Protein AF-A0A941DPD8-F1 (afdb_monomer_lite)

pLDDT: mean 87.73, std 6.02, range [69.44, 96.88]

Foldseek 3Di:
DPPVPDDPVVVQQVVQCVVCVPDPDGDRPVDDDPVVVCVVVVPDDDDPCNVCPQVQFDQDPVRDTDDDDPVSVVCCVVPPDPPDHDYDD

Structure (mmCIF, N/CA/C/O backbone):
data_AF-A0A941DPD8-F1
#
_entry.id   AF-A0A941DPD8-F1
#
loop_
_atom_site.group_PDB
_atom_site.id
_atom_site.type_symbol
_atom_site.label_atom_id
_atom_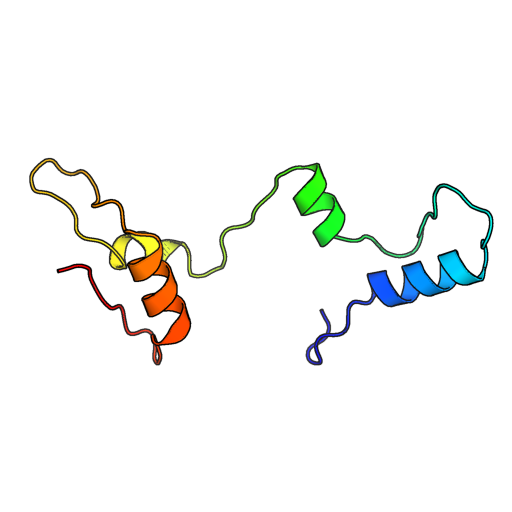site.label_alt_id
_atom_site.label_comp_id
_atom_site.label_asym_id
_atom_site.label_entity_id
_atom_site.label_seq_id
_atom_site.pdbx_PDB_ins_code
_atom_site.Cartn_x
_atom_site.Cartn_y
_atom_site.Cartn_z
_atom_site.occupancy
_atom_site.B_iso_or_equiv
_atom_site.auth_seq_id
_atom_site.auth_comp_id
_atom_site.auth_asym_id
_atom_site.auth_atom_id
_atom_site.pdbx_PDB_model_num
ATOM 1 N N . LEU A 1 1 ? 4.640 -8.470 -6.469 1.00 70.44 1 LEU A N 1
ATOM 2 C CA . LEU A 1 1 ? 5.826 -9.247 -6.055 1.00 70.44 1 LEU A CA 1
ATOM 3 C C . LEU A 1 1 ? 5.509 -10.696 -6.361 1.00 70.44 1 LEU A C 1
ATOM 5 O O . LEU A 1 1 ? 4.338 -11.055 -6.259 1.00 70.44 1 LEU A O 1
ATOM 9 N N . ASP A 1 2 ? 6.480 -11.487 -6.799 1.00 77.62 2 ASP A N 1
ATOM 10 C CA . ASP A 1 2 ? 6.290 -12.934 -6.768 1.00 77.62 2 ASP A CA 1
ATOM 11 C C . ASP A 1 2 ? 6.220 -13.402 -5.300 1.00 77.62 2 ASP A C 1
ATOM 13 O O . ASP A 1 2 ? 6.548 -12.646 -4.378 1.00 77.62 2 ASP A O 1
ATOM 17 N N . GLY A 1 3 ? 5.758 -14.630 -5.063 1.00 81.38 3 GLY A N 1
ATOM 18 C CA . GLY A 1 3 ? 5.665 -15.197 -3.710 1.00 81.38 3 GLY A CA 1
ATOM 19 C C . GLY A 1 3 ? 7.006 -15.299 -2.966 1.00 81.38 3 GLY A C 1
ATOM 20 O O . GLY A 1 3 ? 7.005 -15.631 -1.788 1.00 81.38 3 GLY A O 1
ATOM 21 N N . ASN A 1 4 ? 8.126 -14.981 -3.627 1.00 88.25 4 ASN A N 1
ATOM 22 C CA . ASN A 1 4 ? 9.482 -14.977 -3.080 1.00 88.25 4 ASN A CA 1
ATOM 23 C C . ASN A 1 4 ? 10.018 -13.552 -2.839 1.00 88.25 4 ASN A C 1
ATOM 25 O O . ASN A 1 4 ? 11.183 -13.382 -2.491 1.00 88.25 4 ASN A O 1
ATOM 29 N N . GLY A 1 5 ? 9.192 -12.518 -3.035 1.00 84.31 5 GLY A N 1
ATOM 30 C CA . GLY A 1 5 ? 9.578 -11.125 -2.814 1.00 84.31 5 GLY A CA 1
ATOM 31 C C . GLY A 1 5 ? 10.301 -10.453 -3.986 1.00 84.31 5 GLY A C 1
ATOM 32 O O . GLY A 1 5 ? 10.773 -9.328 -3.830 1.00 84.31 5 GLY A O 1
ATOM 33 N N . ASN A 1 6 ? 10.358 -11.058 -5.176 1.00 89.00 6 ASN A N 1
ATOM 34 C CA . ASN A 1 6 ? 10.935 -10.409 -6.356 1.00 89.00 6 ASN A CA 1
ATOM 35 C C . ASN A 1 6 ? 9.916 -9.521 -7.077 1.00 89.00 6 ASN A C 1
ATOM 37 O O . ASN A 1 6 ? 8.723 -9.823 -7.188 1.00 89.00 6 ASN A O 1
ATOM 41 N N . CYS A 1 7 ? 10.392 -8.405 -7.629 1.00 92.00 7 CYS A N 1
ATOM 42 C CA . CYS A 1 7 ? 9.582 -7.488 -8.424 1.00 92.00 7 CYS A CA 1
ATOM 43 C C . CYS A 1 7 ? 9.959 -7.582 -9.906 1.00 92.00 7 CYS A C 1
ATOM 45 O O . CYS A 1 7 ? 11.027 -7.120 -10.303 1.00 92.00 7 CYS A O 1
ATOM 47 N N . ALA A 1 8 ? 9.048 -8.098 -10.738 1.00 91.56 8 ALA A N 1
ATOM 48 C CA . ALA A 1 8 ? 9.277 -8.256 -12.178 1.00 91.56 8 ALA A CA 1
ATOM 49 C C . ALA A 1 8 ? 9.626 -6.937 -12.894 1.00 91.56 8 ALA A C 1
ATOM 51 O O . ALA A 1 8 ? 10.423 -6.934 -13.828 1.00 91.56 8 ALA A O 1
ATOM 52 N N . TYR A 1 9 ? 9.070 -5.806 -12.443 1.00 93.44 9 TYR A N 1
ATOM 53 C CA . TYR A 1 9 ? 9.425 -4.502 -13.005 1.00 93.44 9 TYR A CA 1
ATOM 54 C C . TYR A 1 9 ? 10.879 -4.116 -12.705 1.00 93.44 9 TYR A C 1
ATOM 56 O O . TYR A 1 9 ? 11.529 -3.556 -13.577 1.00 93.44 9 TYR A O 1
ATOM 64 N N . ILE A 1 10 ? 11.406 -4.414 -11.509 1.00 93.06 10 ILE A N 1
ATOM 65 C CA . ILE A 1 10 ? 12.800 -4.083 -11.156 1.00 93.06 10 ILE A CA 1
ATOM 66 C C . ILE A 1 10 ? 13.764 -4.836 -12.071 1.00 93.06 10 ILE A C 1
ATOM 68 O O . ILE A 1 10 ? 14.720 -4.247 -12.569 1.00 93.06 10 ILE A O 1
ATOM 72 N N . THR A 1 11 ? 13.483 -6.111 -12.344 1.00 94.00 11 THR A N 1
ATOM 73 C CA . THR A 1 11 ? 14.268 -6.907 -13.291 1.00 94.00 11 THR A CA 1
ATOM 74 C C . THR A 1 11 ? 14.291 -6.262 -14.677 1.00 94.00 11 THR A C 1
ATOM 76 O O . THR A 1 11 ? 15.372 -6.038 -15.220 1.00 94.00 11 THR A O 1
ATOM 79 N N . SER A 1 12 ? 13.128 -5.898 -15.228 1.00 94.88 12 SER A N 1
ATOM 80 C CA . SER A 1 12 ? 13.068 -5.211 -16.526 1.00 94.88 12 SER A CA 1
ATOM 81 C C . SER A 1 12 ? 13.729 -3.831 -16.487 1.00 94.88 12 SER A C 1
ATOM 83 O O . SER A 1 12 ? 14.436 -3.474 -17.418 1.00 94.88 12 SER A O 1
ATOM 85 N N . TYR A 1 13 ? 13.574 -3.066 -15.406 1.00 94.12 13 TYR A N 1
ATOM 86 C CA . TYR A 1 13 ? 14.214 -1.758 -15.258 1.00 94.12 13 TYR A CA 1
ATOM 87 C C . TYR A 1 13 ? 15.742 -1.865 -15.291 1.00 94.12 13 TYR A C 1
ATOM 89 O O . TYR A 1 13 ? 16.384 -1.134 -16.036 1.00 94.12 13 TY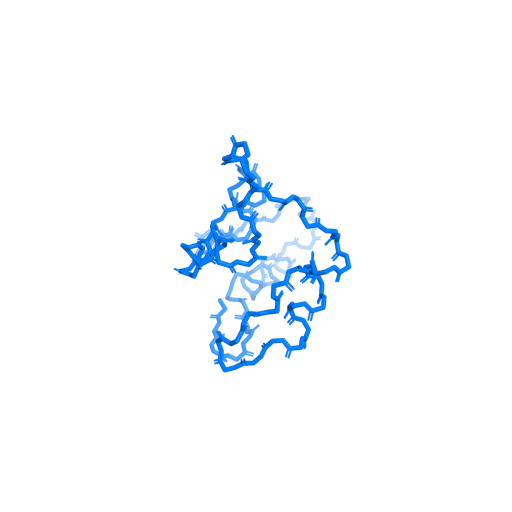R A O 1
ATOM 97 N N . ASN A 1 14 ? 16.326 -2.808 -14.548 1.00 94.81 14 ASN A N 1
ATOM 98 C CA . ASN A 1 14 ? 17.774 -3.020 -14.542 1.00 94.81 14 ASN A CA 1
ATOM 99 C C . ASN A 1 14 ? 18.295 -3.494 -15.906 1.00 94.81 14 ASN A C 1
ATOM 101 O O . ASN A 1 14 ? 19.381 -3.083 -16.311 1.00 94.81 14 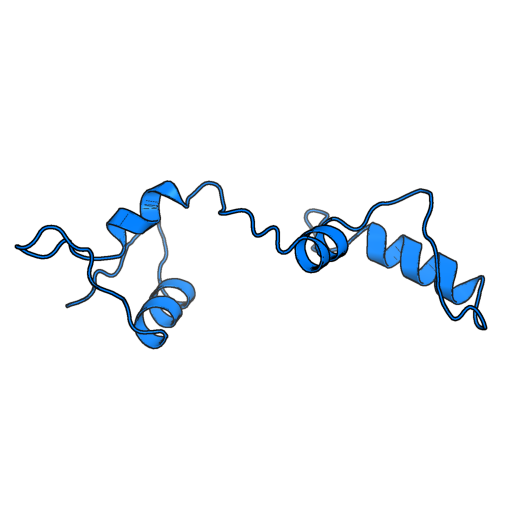ASN A O 1
ATOM 105 N N . ARG A 1 15 ? 17.514 -4.309 -16.633 1.00 96.19 15 ARG A N 1
ATOM 106 C CA . ARG A 1 15 ? 17.810 -4.683 -18.026 1.00 96.19 15 ARG A CA 1
ATOM 107 C C . ARG A 1 15 ? 17.920 -3.441 -18.914 1.00 96.19 15 ARG A C 1
ATOM 109 O O . ARG A 1 15 ? 18.918 -3.291 -19.610 1.00 96.19 15 ARG A O 1
ATOM 116 N N . GLU A 1 16 ? 16.932 -2.548 -18.859 1.00 96.44 16 GLU A N 1
ATOM 117 C CA . GLU A 1 16 ? 16.935 -1.326 -19.674 1.00 96.44 16 GLU A CA 1
ATOM 118 C C . GLU A 1 16 ? 18.032 -0.336 -19.244 1.00 96.44 16 GLU A C 1
ATOM 120 O O . GLU A 1 16 ? 18.662 0.282 -20.095 1.00 96.44 16 GLU A O 1
ATOM 125 N N . VAL A 1 17 ? 18.326 -0.212 -17.942 1.00 96.31 17 VAL A N 1
ATOM 126 C CA . VAL A 1 17 ? 19.454 0.601 -17.440 1.00 96.31 17 VAL A CA 1
ATOM 127 C C . VAL A 1 17 ? 20.783 0.093 -17.999 1.00 96.31 17 VAL A C 1
ATOM 129 O O . VAL A 1 17 ? 21.595 0.888 -18.461 1.00 96.31 17 VAL A O 1
ATOM 132 N N . ALA A 1 18 ? 21.003 -1.225 -17.982 1.00 96.88 18 ALA A N 1
ATOM 133 C CA . ALA A 1 18 ? 22.224 -1.823 -18.516 1.00 96.88 18 ALA A CA 1
ATOM 134 C C . ALA A 1 18 ? 22.340 -1.653 -20.041 1.00 96.88 18 ALA A C 1
ATOM 136 O O . ALA A 1 18 ? 23.439 -1.458 -20.552 1.00 96.88 18 ALA A O 1
ATOM 137 N N . ALA A 1 19 ? 21.215 -1.701 -20.762 1.00 96.12 19 ALA A N 1
ATOM 138 C CA . ALA A 1 19 ? 21.169 -1.472 -22.206 1.00 96.12 19 ALA A CA 1
ATOM 139 C C . ALA A 1 19 ? 21.342 0.011 -22.596 1.00 96.12 19 ALA A C 1
ATOM 141 O O . ALA A 1 19 ? 21.749 0.309 -23.720 1.00 96.12 19 ALA A O 1
ATOM 142 N N . HIS A 1 20 ? 21.048 0.940 -21.681 1.00 95.31 20 HIS A N 1
ATOM 143 C CA . HIS A 1 20 ? 21.033 2.381 -21.933 1.00 95.31 20 HIS A CA 1
ATOM 144 C C . HIS A 1 20 ? 21.768 3.177 -20.831 1.00 95.31 20 HIS A C 1
ATOM 146 O O . HIS A 1 20 ? 21.139 3.979 -20.136 1.00 95.31 20 HIS A O 1
ATOM 152 N N . PRO A 1 21 ? 23.097 3.007 -20.674 1.00 93.62 21 PRO A N 1
ATOM 153 C CA . PRO A 1 21 ? 23.853 3.553 -19.539 1.00 93.62 21 PRO A CA 1
ATOM 154 C C . PRO A 1 21 ? 23.856 5.089 -19.460 1.00 93.62 21 PRO A C 1
ATOM 156 O O . PRO A 1 21 ? 23.891 5.644 -18.364 1.00 93.62 21 PRO A O 1
ATOM 159 N N . ASP A 1 22 ? 23.757 5.780 -20.599 1.00 95.88 22 ASP A N 1
ATOM 160 C CA . ASP A 1 22 ? 23.773 7.251 -20.666 1.00 95.88 22 ASP A CA 1
ATOM 161 C 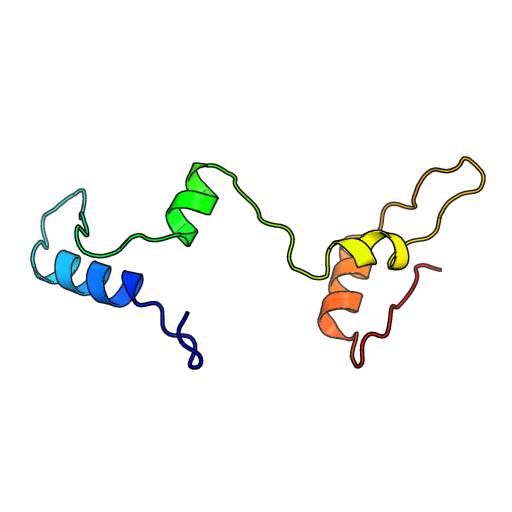C . ASP A 1 22 ? 22.365 7.878 -20.663 1.00 95.88 22 ASP A C 1
ATOM 163 O O . ASP A 1 22 ? 22.204 9.104 -20.716 1.00 95.88 22 ASP A O 1
ATOM 167 N N . ALA A 1 23 ? 21.309 7.058 -20.631 1.00 94.38 23 ALA A N 1
ATOM 168 C CA . ALA A 1 23 ? 19.946 7.559 -20.703 1.00 94.38 23 ALA A CA 1
ATOM 169 C C . ALA A 1 23 ? 19.539 8.248 -19.394 1.00 94.38 23 ALA A C 1
ATOM 171 O O . ALA A 1 23 ? 19.397 7.627 -18.344 1.00 94.38 23 ALA A O 1
ATOM 172 N N . LYS A 1 24 ? 19.220 9.545 -19.478 1.00 91.38 24 LYS A N 1
ATOM 173 C CA . LYS A 1 24 ? 18.660 10.307 -18.344 1.00 91.38 24 LYS A CA 1
ATOM 174 C C . LYS A 1 24 ? 17.280 9.811 -17.903 1.00 91.38 24 LYS A C 1
ATOM 176 O O . LYS A 1 24 ? 16.859 10.077 -16.780 1.00 91.38 24 LYS A O 1
ATOM 181 N N . LYS A 1 25 ? 16.548 9.143 -18.799 1.00 90.88 25 LYS A N 1
ATOM 182 C CA . LYS A 1 25 ? 15.228 8.576 -18.527 1.00 90.88 25 LYS A CA 1
ATOM 183 C C . LYS A 1 25 ? 15.119 7.209 -19.190 1.00 90.88 25 LYS A C 1
ATOM 185 O O . LYS A 1 25 ? 15.100 7.116 -20.412 1.00 90.88 25 LYS A O 1
ATOM 190 N N . VAL A 1 26 ? 15.019 6.176 -18.365 1.00 92.69 26 VAL A N 1
ATOM 191 C CA . VAL A 1 26 ? 14.845 4.787 -18.795 1.00 92.69 26 VAL A CA 1
ATOM 192 C C . VAL A 1 26 ? 13.354 4.478 -18.910 1.00 92.69 26 VAL A C 1
ATOM 194 O O . VAL A 1 26 ? 12.568 4.857 -18.036 1.00 92.69 26 VAL A O 1
ATOM 197 N N . VAL A 1 27 ? 12.954 3.814 -19.995 1.00 91.38 27 VAL A N 1
ATOM 198 C CA . VAL A 1 27 ? 11.560 3.445 -20.272 1.00 91.38 27 VAL A CA 1
ATOM 199 C C . VAL A 1 27 ? 11.471 1.931 -20.396 1.00 91.38 27 VAL A C 1
ATOM 201 O O . VAL A 1 27 ? 12.195 1.336 -21.180 1.00 91.38 27 VAL A O 1
ATOM 204 N N . VAL A 1 28 ? 10.557 1.320 -19.646 1.00 93.75 28 VAL A N 1
ATOM 205 C CA . VAL A 1 28 ? 10.242 -0.108 -19.749 1.00 93.75 28 VAL A CA 1
ATOM 206 C C . VAL A 1 28 ? 8.889 -0.236 -20.440 1.00 93.75 28 VAL A C 1
ATOM 208 O O . VAL A 1 28 ? 7.881 0.212 -19.898 1.00 93.75 28 VAL A O 1
ATOM 211 N N . MET A 1 29 ? 8.859 -0.814 -21.642 1.00 93.56 29 MET A N 1
ATOM 212 C CA . MET A 1 29 ? 7.633 -0.900 -22.451 1.00 93.56 29 MET A CA 1
ATOM 213 C C . MET A 1 29 ? 6.801 -2.155 -22.154 1.00 93.56 29 MET A C 1
ATOM 215 O O . MET A 1 29 ? 5.588 -2.147 -22.332 1.00 93.56 29 MET A O 1
ATOM 219 N N . ASP A 1 30 ? 7.437 -3.235 -21.692 1.00 93.00 30 ASP A N 1
ATOM 220 C CA . ASP A 1 30 ? 6.817 -4.552 -21.488 1.00 93.00 30 ASP A CA 1
ATOM 221 C C . ASP A 1 30 ? 6.302 -4.789 -20.058 1.00 93.00 30 ASP A C 1
ATOM 223 O O . ASP A 1 30 ? 5.703 -5.835 -19.768 1.00 93.00 30 ASP A O 1
ATOM 227 N N . LYS A 1 31 ? 6.548 -3.840 -19.145 1.00 92.69 31 LYS A N 1
ATOM 228 C CA . LYS A 1 31 ? 6.131 -3.899 -17.739 1.00 92.69 31 LYS A CA 1
ATOM 229 C C . LYS A 1 31 ? 5.747 -2.526 -17.208 1.00 92.69 31 LYS A C 1
ATOM 231 O O . LYS A 1 31 ? 6.358 -1.515 -17.530 1.00 92.69 31 LYS A O 1
ATOM 236 N N . THR A 1 32 ? 4.801 -2.528 -16.276 1.00 89.31 32 THR A N 1
ATOM 237 C CA . THR A 1 32 ? 4.350 -1.336 -15.555 1.00 89.31 32 THR A CA 1
ATOM 238 C C . THR A 1 32 ? 4.674 -1.468 -14.070 1.00 89.31 32 THR A C 1
ATOM 240 O O . THR A 1 32 ? 4.355 -2.479 -13.445 1.00 89.31 32 THR A O 1
ATOM 243 N N . CYS A 1 33 ? 5.287 -0.440 -13.478 1.00 89.00 33 CYS A N 1
ATOM 244 C CA . CYS A 1 33 ? 5.525 -0.394 -12.037 1.00 89.00 33 CYS A CA 1
ATOM 245 C C . CYS A 1 33 ? 4.314 0.186 -11.314 1.00 89.00 33 CYS A C 1
ATOM 247 O O . CYS A 1 33 ? 4.190 1.409 -11.193 1.00 89.00 33 CYS A O 1
ATOM 249 N N . LEU A 1 34 ? 3.442 -0.673 -10.785 1.00 84.88 34 LEU A N 1
ATOM 250 C CA . LEU A 1 34 ? 2.305 -0.204 -9.994 1.00 84.88 34 LEU A CA 1
ATOM 251 C C . LEU A 1 34 ? 2.764 0.668 -8.812 1.00 84.88 34 LEU A C 1
ATOM 253 O O . LEU A 1 34 ? 2.169 1.710 -8.574 1.00 84.88 34 LEU A O 1
ATOM 257 N N . CYS A 1 35 ? 3.882 0.331 -8.157 1.00 83.56 35 CYS A N 1
ATOM 258 C CA . CYS A 1 35 ? 4.436 1.115 -7.048 1.00 83.56 35 CYS A CA 1
ATOM 259 C C . CYS A 1 35 ? 4.785 2.560 -7.455 1.00 83.56 35 CYS A C 1
ATOM 261 O O . CYS A 1 35 ? 4.477 3.503 -6.726 1.00 83.56 35 CYS A O 1
ATOM 263 N N . THR A 1 36 ? 5.390 2.757 -8.634 1.00 83.62 36 THR A N 1
ATOM 264 C CA . THR A 1 36 ? 5.704 4.095 -9.164 1.00 83.62 36 THR A CA 1
ATOM 265 C C . THR A 1 36 ? 4.428 4.874 -9.468 1.00 83.62 36 THR A C 1
ATOM 267 O O . THR A 1 36 ? 4.334 6.052 -9.129 1.00 83.62 36 THR A O 1
ATOM 270 N N . HIS A 1 37 ? 3.424 4.227 -10.066 1.00 84.38 37 HIS A N 1
ATOM 271 C CA . HIS A 1 37 ? 2.146 4.880 -10.350 1.00 84.38 37 HIS A CA 1
ATOM 272 C C . HIS A 1 37 ? 1.384 5.235 -9.070 1.00 84.38 37 HIS A C 1
ATOM 274 O O . HIS A 1 37 ? 0.929 6.366 -8.948 1.00 84.38 37 HIS A O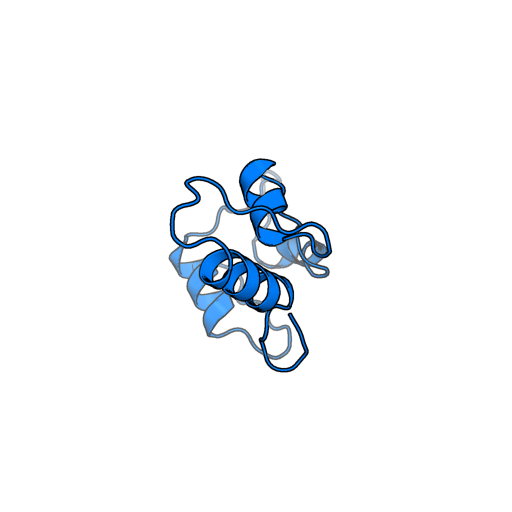 1
ATOM 280 N N . MET A 1 38 ? 1.315 4.337 -8.086 1.00 85.50 38 MET A N 1
ATOM 281 C CA . MET A 1 38 ? 0.708 4.607 -6.777 1.00 85.50 38 MET A CA 1
ATOM 282 C C . MET A 1 38 ? 1.346 5.826 -6.107 1.00 85.50 38 MET A C 1
ATOM 284 O O . MET A 1 38 ? 0.633 6.735 -5.685 1.00 85.50 38 MET A O 1
ATOM 288 N N . ARG A 1 39 ? 2.685 5.909 -6.105 1.00 83.44 39 ARG A N 1
ATOM 289 C CA . ARG A 1 39 ? 3.411 7.081 -5.597 1.00 83.44 39 ARG A CA 1
ATOM 290 C C . ARG A 1 39 ? 3.059 8.355 -6.369 1.00 83.44 39 ARG A C 1
ATOM 292 O O . ARG A 1 39 ? 2.746 9.369 -5.751 1.00 83.44 39 ARG A O 1
ATOM 299 N N . ASN A 1 40 ? 3.109 8.313 -7.701 1.00 82.75 40 ASN A N 1
ATOM 300 C CA . ASN A 1 40 ? 2.900 9.493 -8.546 1.00 82.75 40 ASN A CA 1
ATOM 301 C C . ASN A 1 40 ? 1.461 10.017 -8.480 1.00 82.75 40 ASN A C 1
ATOM 303 O O . ASN A 1 40 ? 1.250 11.226 -8.437 1.00 82.75 40 ASN A O 1
ATOM 307 N N . PHE A 1 41 ? 0.479 9.117 -8.429 1.00 85.62 41 PHE A N 1
ATOM 308 C CA . PHE A 1 41 ? -0.939 9.460 -8.330 1.00 85.62 41 PHE A CA 1
ATOM 309 C C . PHE A 1 41 ? -1.426 9.604 -6.883 1.00 85.62 41 PHE A C 1
ATOM 311 O O . PHE A 1 41 ? -2.613 9.830 -6.670 1.00 85.62 41 PHE A O 1
ATOM 318 N N . LYS A 1 42 ? -0.532 9.473 -5.888 1.00 78.06 42 LYS A N 1
ATOM 319 C CA . LYS A 1 42 ? -0.872 9.451 -4.451 1.00 78.06 42 LYS A CA 1
ATOM 320 C C . LYS A 1 42 ? -2.003 8.459 -4.136 1.00 78.06 42 LYS A C 1
ATOM 322 O O . LYS A 1 42 ? -2.817 8.691 -3.245 1.00 78.06 42 LYS A O 1
ATOM 327 N N . CYS A 1 43 ? -2.060 7.369 -4.897 1.00 74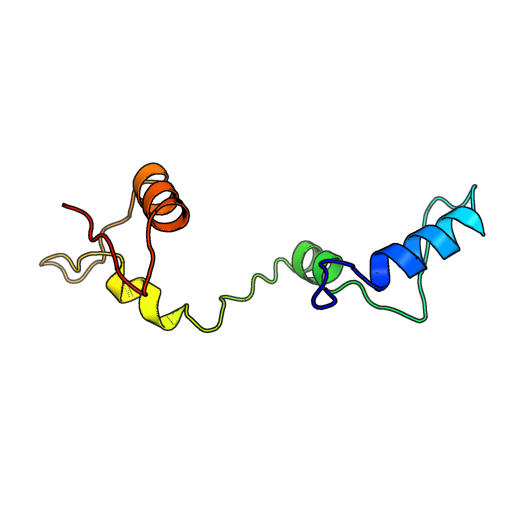.56 43 CYS A N 1
ATOM 328 C CA . CYS A 1 43 ? -3.071 6.337 -4.764 1.00 74.56 43 CYS A CA 1
ATOM 329 C C . CYS A 1 43 ? -2.576 5.313 -3.748 1.00 74.56 43 CYS A C 1
ATOM 331 O O . CYS A 1 43 ? -1.725 4.475 -4.051 1.00 74.56 43 CYS A O 1
ATOM 333 N N . TRP A 1 44 ? -3.101 5.412 -2.533 1.00 74.88 44 TRP A N 1
ATOM 334 C CA . TRP A 1 44 ? -2.851 4.459 -1.464 1.00 74.88 44 TRP A CA 1
ATOM 335 C C . TRP A 1 44 ? -4.089 3.586 -1.332 1.00 74.88 44 TRP A C 1
ATOM 337 O O . TRP A 1 44 ? -5.148 4.050 -0.916 1.00 74.88 44 TRP A O 1
ATOM 347 N N . THR A 1 45 ? -3.977 2.327 -1.744 1.00 69.44 45 THR A N 1
ATOM 348 C CA . THR A 1 45 ? -5.056 1.359 -1.566 1.00 69.44 45 THR A CA 1
ATOM 349 C C . THR A 1 45 ? -5.058 0.893 -0.126 1.00 69.44 45 THR A C 1
ATOM 351 O O . THR A 1 45 ? -4.042 0.411 0.379 1.00 69.44 45 THR A O 1
ATOM 354 N N . CYS A 1 46 ? -6.206 0.991 0.523 1.00 76.00 46 CYS A N 1
ATOM 355 C CA . CYS A 1 46 ? -6.406 0.350 1.805 1.00 76.00 46 CYS A CA 1
ATOM 356 C C . CYS A 1 46 ? -6.564 -1.168 1.561 1.00 76.00 46 CYS A C 1
ATOM 358 O O . CYS A 1 46 ? -7.227 -1.578 0.606 1.00 76.00 46 CYS A O 1
ATOM 360 N N . GLY A 1 47 ? -5.875 -2.002 2.345 1.00 78.81 47 GLY A N 1
ATOM 361 C CA . GLY A 1 47 ? -5.885 -3.458 2.162 1.00 78.81 47 GLY A CA 1
ATOM 362 C C . GLY A 1 47 ? -7.256 -4.101 2.422 1.00 78.81 47 GLY A C 1
ATOM 363 O O . GLY A 1 47 ? -8.186 -3.465 2.909 1.00 78.81 47 GLY A O 1
ATOM 364 N N . GLN A 1 48 ? -7.385 -5.407 2.162 1.00 81.19 48 GLN A N 1
ATOM 365 C CA . GLN A 1 48 ? -8.644 -6.150 2.359 1.00 81.19 48 GLN A CA 1
ATOM 366 C C . GLN A 1 48 ? -9.221 -6.010 3.783 1.00 81.19 48 GLN A C 1
ATOM 368 O O . GLN A 1 48 ? -10.434 -6.046 3.974 1.00 81.19 48 GLN A O 1
ATOM 373 N N . THR A 1 49 ? -8.369 -5.834 4.793 1.00 82.56 49 THR A N 1
ATOM 374 C CA . THR A 1 49 ? -8.755 -5.749 6.208 1.00 82.56 49 THR A CA 1
ATOM 375 C C . THR A 1 49 ? -9.085 -4.336 6.682 1.00 82.56 49 THR A C 1
ATOM 377 O O . THR A 1 49 ? -9.351 -4.141 7.863 1.00 82.56 49 THR A O 1
ATOM 380 N N . THR A 1 50 ? -9.130 -3.339 5.796 1.00 84.88 50 THR A N 1
ATOM 381 C CA . THR A 1 50 ? -9.411 -1.943 6.173 1.00 84.88 50 THR A CA 1
ATOM 382 C C . THR A 1 50 ? -10.746 -1.752 6.887 1.00 84.88 50 THR A C 1
ATOM 384 O O . THR A 1 50 ? -10.857 -0.869 7.733 1.00 84.88 50 THR A O 1
ATOM 387 N N . TYR A 1 51 ? -11.737 -2.612 6.638 1.00 85.56 51 TYR A N 1
ATOM 388 C CA . TYR A 1 51 ? -13.009 -2.577 7.367 1.00 85.56 51 TYR A CA 1
ATOM 389 C C . TYR A 1 51 ? -12.858 -2.775 8.891 1.00 85.56 51 TYR A C 1
ATOM 391 O O . TYR A 1 51 ? -13.755 -2.381 9.638 1.00 85.56 51 TYR A O 1
ATOM 399 N N . ARG A 1 52 ? -11.741 -3.362 9.350 1.00 84.81 52 ARG A N 1
ATOM 400 C CA . ARG A 1 52 ? -11.423 -3.615 10.765 1.00 84.81 52 ARG A CA 1
ATOM 401 C C . ARG A 1 52 ? -10.824 -2.412 11.489 1.00 84.81 52 ARG A C 1
ATOM 403 O O . ARG A 1 52 ? -10.700 -2.455 12.703 1.00 84.81 52 ARG A O 1
ATOM 410 N N . LEU A 1 53 ? -10.477 -1.325 10.791 1.00 82.56 53 LEU A N 1
ATOM 411 C CA . LEU A 1 53 ? -9.897 -0.129 11.429 1.00 82.56 53 LEU A CA 1
ATOM 412 C C . LEU A 1 53 ? -10.808 0.476 12.508 1.00 82.56 53 LEU A C 1
ATOM 414 O O . LEU A 1 53 ? -10.330 1.046 13.479 1.00 82.56 53 LEU A O 1
ATOM 418 N N . LYS A 1 54 ? -12.129 0.334 12.367 1.00 84.19 54 LYS A N 1
ATOM 419 C CA . LYS A 1 54 ? -13.091 0.774 13.391 1.00 84.19 54 LYS A CA 1
ATOM 420 C C . LYS A 1 54 ? -12.961 -0.006 14.707 1.00 84.19 54 LYS A C 1
ATOM 422 O O . LYS A 1 54 ? -13.371 0.498 15.745 1.00 84.19 54 LYS A O 1
ATOM 427 N N . ASP A 1 55 ? -12.428 -1.225 14.640 1.00 87.25 55 ASP A N 1
ATOM 428 C CA . ASP A 1 55 ? -12.295 -2.129 15.776 1.00 87.25 55 ASP A CA 1
ATOM 429 C C . ASP A 1 55 ? -10.983 -1.868 16.538 1.00 87.25 55 ASP A C 1
ATOM 431 O O . ASP A 1 55 ? -10.849 -2.328 17.663 1.00 87.25 55 ASP A O 1
ATOM 435 N N . THR A 1 56 ? -10.027 -1.116 15.966 1.00 87.31 56 THR A N 1
ATOM 436 C CA . THR A 1 56 ? -8.717 -0.800 16.580 1.00 87.31 56 THR A CA 1
ATOM 437 C C . THR A 1 56 ? -8.737 0.450 17.457 1.00 87.31 56 THR A C 1
ATOM 439 O O . THR A 1 56 ? -7.699 0.910 17.920 1.00 87.31 56 THR A O 1
ATOM 442 N N . THR A 1 57 ? -9.903 1.052 17.668 1.00 90.88 57 THR A N 1
ATOM 443 C CA . THR A 1 57 ? -10.063 2.277 18.453 1.00 90.88 57 THR A CA 1
ATOM 444 C C . THR A 1 57 ? -11.404 2.270 19.183 1.00 90.88 57 THR A C 1
ATOM 446 O O . THR A 1 57 ? -12.285 1.460 18.894 1.00 90.88 57 THR A O 1
ATOM 449 N N . ARG A 1 58 ? -11.574 3.166 20.157 1.00 90.56 58 ARG A N 1
ATOM 450 C CA . ARG A 1 58 ? -12.830 3.335 20.887 1.00 90.56 58 ARG A CA 1
ATOM 451 C C . ARG A 1 58 ? -13.658 4.454 20.280 1.00 90.56 58 ARG A C 1
ATOM 453 O O . ARG A 1 58 ? -13.139 5.489 19.861 1.00 90.56 58 ARG A O 1
ATOM 460 N N . LYS A 1 59 ? -14.971 4.241 20.272 1.00 91.19 59 LYS A N 1
ATOM 461 C CA . LYS A 1 59 ? -15.942 5.294 19.998 1.00 91.19 59 LYS A CA 1
ATOM 462 C C . LYS A 1 59 ? -16.222 6.053 21.295 1.00 91.19 59 LYS A C 1
ATOM 464 O O . LYS A 1 59 ? -16.602 5.446 22.294 1.00 91.19 59 LYS A O 1
ATOM 469 N N . ASN A 1 60 ? -16.021 7.361 21.265 1.00 91.06 60 ASN A N 1
ATOM 470 C CA . ASN A 1 60 ? -16.255 8.270 22.376 1.00 91.06 60 ASN A CA 1
ATOM 471 C C . ASN A 1 60 ? -17.763 8.481 22.615 1.00 91.06 60 ASN A C 1
ATOM 473 O O . ASN A 1 60 ? -18.570 8.239 21.710 1.00 91.06 60 ASN A O 1
ATOM 477 N N . PRO A 1 61 ? -18.165 8.982 23.801 1.00 95.06 61 PRO A N 1
ATOM 478 C CA . PRO A 1 61 ? -19.568 9.284 24.100 1.00 95.06 61 PRO A CA 1
ATOM 479 C C . PRO A 1 61 ? -20.222 10.282 23.131 1.00 95.06 61 PRO A C 1
ATOM 481 O O . PRO A 1 61 ? -21.423 10.205 22.893 1.00 95.06 61 PRO A O 1
ATOM 484 N N . ASP A 1 62 ? -19.437 11.187 22.540 1.00 95.19 62 ASP A N 1
ATOM 485 C CA . ASP A 1 62 ? -19.886 12.161 21.532 1.00 95.19 62 ASP A CA 1
ATOM 486 C C . ASP A 1 62 ? -20.026 11.568 20.114 1.00 95.19 62 ASP A C 1
ATOM 488 O O . ASP A 1 62 ? -20.443 12.247 19.178 1.00 95.19 62 ASP A O 1
ATOM 492 N N . GLY A 1 63 ? -19.682 10.289 19.947 1.00 92.31 63 GLY A N 1
ATOM 493 C CA . GLY A 1 63 ? -19.753 9.558 18.692 1.00 92.31 63 GLY A CA 1
ATOM 494 C C . GLY A 1 63 ? -18.506 9.636 17.809 1.00 92.31 63 GLY A C 1
ATOM 495 O O . GLY A 1 63 ? -18.469 8.939 16.791 1.00 92.31 63 GLY A O 1
ATOM 496 N N . SER A 1 64 ? -17.491 10.416 18.189 1.00 90.88 64 SER A N 1
ATOM 497 C CA . SER A 1 64 ? -16.187 10.441 17.517 1.00 90.88 64 SER A CA 1
ATOM 498 C C . SER A 1 64 ? -15.378 9.167 17.799 1.00 90.88 64 SER A C 1
ATOM 500 O O . SER A 1 64 ? -15.677 8.422 18.730 1.00 90.88 64 SER A O 1
ATOM 502 N N . TYR A 1 65 ? -14.350 8.892 16.995 1.00 90.56 65 TYR A N 1
ATOM 503 C CA . TYR A 1 65 ? -13.387 7.824 17.278 1.00 90.56 65 TYR A CA 1
ATOM 504 C C . TYR A 1 65 ? -12.115 8.409 17.883 1.00 90.56 65 TYR A C 1
ATOM 506 O O . TYR A 1 65 ? -11.626 9.444 17.428 1.00 90.56 65 TYR A O 1
ATOM 514 N N . GLN A 1 66 ? -11.563 7.729 18.885 1.00 90.62 66 GLN A N 1
ATOM 515 C CA . GLN A 1 66 ? -10.307 8.122 19.508 1.00 90.62 66 GLN A CA 1
ATOM 516 C C . GLN A 1 66 ? -9.162 8.060 18.489 1.00 90.62 66 GLN A C 1
ATOM 518 O O . GLN A 1 66 ? -8.936 7.040 17.831 1.00 90.62 66 GLN A O 1
ATOM 523 N N . LEU A 1 67 ? -8.418 9.159 18.369 1.00 90.31 67 LEU A N 1
ATOM 524 C CA . LEU A 1 67 ? -7.205 9.184 17.565 1.00 90.31 67 LEU A CA 1
ATOM 525 C C . LEU A 1 67 ? -6.088 8.462 18.321 1.00 90.31 67 LEU A C 1
ATOM 527 O O . LEU A 1 67 ? -5.799 8.776 19.476 1.00 90.31 67 LEU A O 1
ATOM 531 N N . LEU A 1 68 ? -5.470 7.487 17.663 1.00 89.19 68 LEU A N 1
ATOM 532 C CA . LEU A 1 68 ? -4.404 6.681 18.248 1.00 89.19 68 LEU A CA 1
ATOM 533 C C . LEU A 1 68 ? -3.064 7.413 18.135 1.00 89.19 68 LEU A C 1
ATOM 535 O O . LEU A 1 68 ? -2.804 8.116 17.156 1.00 89.19 68 LEU A O 1
ATOM 539 N N . SER A 1 69 ? -2.189 7.215 19.121 1.00 90.81 69 SER A N 1
ATOM 540 C CA . SER A 1 69 ? -0.800 7.652 19.000 1.00 90.81 69 SER A CA 1
ATOM 541 C C . SER A 1 69 ? -0.059 6.793 17.971 1.00 90.81 69 SER A C 1
ATOM 543 O O . SER A 1 69 ? -0.389 5.623 17.759 1.00 90.81 69 SER A O 1
ATOM 545 N N . ALA A 1 70 ? 0.991 7.352 17.364 1.00 90.25 70 ALA A N 1
ATOM 546 C CA . ALA A 1 70 ? 1.854 6.596 16.457 1.00 90.25 70 ALA A CA 1
ATOM 547 C C . ALA A 1 70 ? 2.469 5.362 17.145 1.00 90.25 70 ALA A C 1
ATOM 549 O O . ALA A 1 70 ? 2.561 4.303 16.534 1.00 90.25 70 ALA A O 1
ATOM 550 N N . GLU A 1 71 ? 2.831 5.479 18.427 1.00 91.56 71 GLU A N 1
ATOM 551 C CA . GLU A 1 71 ? 3.356 4.370 19.230 1.00 91.56 71 GLU A CA 1
ATOM 552 C C . GLU A 1 71 ? 2.342 3.230 19.373 1.00 91.56 71 GLU A C 1
ATOM 554 O O . GLU A 1 71 ? 2.708 2.067 19.221 1.00 91.56 71 GLU A O 1
ATOM 559 N N . HIS A 1 72 ? 1.071 3.546 19.631 1.00 89.25 72 HIS A N 1
ATOM 560 C CA . HIS A 1 72 ? 0.028 2.533 19.760 1.00 89.25 72 HIS A CA 1
ATOM 561 C C . HIS A 1 72 ? -0.170 1.769 18.443 1.00 89.25 72 HIS A C 1
ATOM 563 O O . HIS A 1 72 ? -0.137 0.541 18.440 1.00 89.25 72 HIS A O 1
ATOM 569 N N . VAL A 1 73 ? -0.268 2.490 17.319 1.00 86.56 73 VAL A N 1
ATOM 570 C CA . VAL A 1 73 ? -0.357 1.884 15.976 1.00 86.56 73 VAL A CA 1
ATOM 571 C C . VAL A 1 73 ? 0.868 1.013 15.680 1.00 86.56 73 VAL A C 1
ATOM 573 O O . VAL A 1 73 ? 0.742 -0.080 15.134 1.00 86.56 73 VAL A O 1
ATOM 576 N N . PHE A 1 74 ? 2.061 1.477 16.056 1.00 87.75 74 PHE A N 1
ATOM 577 C CA . PHE A 1 74 ? 3.301 0.746 15.815 1.00 87.75 74 PHE A CA 1
ATOM 578 C C . PHE A 1 74 ? 3.386 -0.553 16.628 1.00 87.75 74 PHE A C 1
ATOM 580 O O . PHE A 1 74 ? 3.785 -1.585 16.092 1.00 87.75 74 PHE A O 1
ATOM 587 N N . ARG A 1 75 ? 2.974 -0.527 17.902 1.00 87.00 75 ARG A N 1
ATOM 588 C CA . ARG A 1 75 ? 2.937 -1.724 18.756 1.00 87.00 75 ARG A CA 1
ATOM 589 C C . ARG A 1 75 ? 1.913 -2.747 18.277 1.00 87.00 75 ARG A C 1
ATOM 591 O O . ARG A 1 75 ? 2.232 -3.930 18.274 1.00 87.00 75 ARG A O 1
ATOM 598 N N . ASP A 1 76 ? 0.733 -2.306 17.845 1.00 85.62 76 ASP A N 1
ATOM 599 C CA . ASP A 1 76 ? -0.277 -3.196 17.260 1.00 85.62 76 ASP A CA 1
ATOM 600 C C . ASP A 1 76 ? 0.287 -3.909 16.017 1.00 85.62 76 ASP A C 1
ATOM 602 O O . ASP A 1 76 ? 0.263 -5.132 15.936 1.00 85.62 76 ASP A O 1
ATOM 606 N N . TYR A 1 77 ? 0.943 -3.177 15.109 1.00 83.06 77 TYR A N 1
ATOM 607 C CA . TYR A 1 77 ? 1.597 -3.781 13.940 1.00 83.06 77 TYR A CA 1
ATOM 608 C C . TYR A 1 77 ? 2.719 -4.774 14.300 1.00 83.06 77 TYR A C 1
ATOM 610 O O . TYR A 1 77 ? 2.916 -5.766 13.599 1.00 83.06 77 TYR A O 1
ATOM 618 N N . GLN A 1 78 ? 3.480 -4.505 15.364 1.00 86.19 78 GLN A N 1
ATOM 619 C CA . GLN A 1 78 ? 4.630 -5.325 15.753 1.00 86.19 78 GLN A CA 1
ATOM 620 C C . GLN A 1 78 ? 4.238 -6.600 16.510 1.00 86.19 78 GLN A C 1
ATOM 622 O O . GLN A 1 78 ? 4.922 -7.616 16.373 1.00 86.19 78 GLN A O 1
ATOM 627 N N . PHE A 1 79 ? 3.188 -6.541 17.331 1.00 87.88 79 PHE A N 1
ATOM 628 C CA . PHE A 1 79 ? 2.894 -7.585 18.315 1.00 87.88 79 PHE A CA 1
ATOM 629 C C . PHE A 1 79 ? 1.546 -8.285 18.120 1.00 87.88 79 PHE A C 1
ATOM 631 O O . PHE A 1 79 ? 1.355 -9.352 18.703 1.00 87.88 79 PHE A O 1
ATOM 638 N N . SER A 1 80 ? 0.619 -7.743 17.327 1.00 83.81 80 SER A N 1
ATOM 639 C CA . SER A 1 80 ? -0.698 -8.360 17.158 1.00 83.81 80 SER A CA 1
ATOM 640 C C . SER A 1 80 ? -0.630 -9.590 16.250 1.00 83.81 80 SER A C 1
ATOM 642 O O . SER A 1 80 ? -0.290 -9.513 15.069 1.00 83.81 80 SER A O 1
ATOM 644 N N . THR A 1 81 ? -0.990 -10.744 16.810 1.00 86.88 81 THR A N 1
ATOM 645 C CA . THR A 1 81 ? -1.107 -12.027 16.105 1.00 86.88 81 THR A CA 1
ATOM 646 C C . THR A 1 81 ? -2.540 -12.545 16.168 1.00 86.88 81 THR A C 1
ATOM 648 O O . THR A 1 81 ? -3.376 -12.026 16.907 1.00 86.88 81 THR A O 1
ATOM 651 N N . ASP A 1 82 ? -2.857 -13.552 15.350 1.00 89.12 82 ASP A N 1
ATOM 652 C CA . ASP A 1 82 ? -4.115 -14.311 15.445 1.00 89.12 82 ASP A CA 1
ATOM 653 C C . ASP A 1 82 ? -5.386 -13.451 15.391 1.00 89.12 82 ASP A C 1
ATOM 655 O O . ASP A 1 82 ? -6.404 -13.757 16.012 1.00 89.12 82 ASP A O 1
ATOM 659 N N . ASN A 1 83 ? -5.330 -12.356 14.624 1.00 82.06 83 ASN A N 1
ATOM 660 C CA . ASN A 1 83 ? -6.403 -11.371 14.496 1.00 82.06 83 ASN A CA 1
ATOM 661 C C . ASN A 1 83 ? -6.811 -10.678 15.808 1.00 82.06 83 ASN A C 1
ATOM 663 O O . ASN A 1 83 ? -7.876 -10.057 15.828 1.00 82.06 83 ASN A O 1
ATOM 667 N N . GLN A 1 84 ? -5.995 -10.735 16.859 1.00 84.81 84 GLN A N 1
ATOM 668 C CA . GLN A 1 84 ? -6.238 -9.994 18.094 1.00 84.81 84 GLN A CA 1
ATOM 669 C C . GLN A 1 84 ? -6.030 -8.495 17.875 1.00 84.81 84 GLN A C 1
ATOM 671 O O . GLN A 1 84 ? -5.193 -8.087 17.074 1.00 84.81 84 GLN A O 1
ATOM 676 N N . ILE A 1 85 ? -6.822 -7.682 18.572 1.00 81.94 85 ILE A N 1
ATOM 677 C CA . ILE A 1 85 ? -6.739 -6.222 18.518 1.00 81.94 85 ILE A CA 1
ATOM 678 C C . ILE A 1 85 ? -6.453 -5.708 19.923 1.00 81.94 85 ILE A C 1
ATOM 680 O O . ILE A 1 85 ? -7.235 -5.942 20.848 1.00 81.94 85 ILE A O 1
ATOM 684 N N . ALA A 1 86 ? -5.354 -4.974 20.074 1.00 85.44 86 ALA A N 1
ATOM 685 C CA . ALA A 1 86 ? -5.033 -4.284 21.313 1.00 85.44 86 ALA A CA 1
ATOM 686 C C . ALA A 1 86 ? -5.735 -2.921 21.330 1.00 85.44 86 ALA A C 1
ATOM 688 O O . ALA A 1 86 ? -5.225 -1.946 20.789 1.00 85.44 86 ALA A O 1
ATOM 689 N N . LEU A 1 87 ? -6.922 -2.842 21.937 1.00 86.69 87 LEU A N 1
ATOM 690 C CA . LEU A 1 87 ? -7.636 -1.569 22.058 1.00 86.69 87 LEU A CA 1
ATOM 691 C C . LEU A 1 87 ? -6.839 -0.555 22.897 1.00 86.69 87 LEU A C 1
ATOM 693 O O . LEU A 1 87 ? -6.182 -0.949 23.867 1.00 86.69 87 LEU A O 1
ATOM 697 N N . PRO A 1 88 ? -6.933 0.751 22.588 1.00 83.56 88 PRO A N 1
ATOM 698 C CA . PRO A 1 88 ? -6.405 1.778 23.474 1.00 83.56 88 PRO A CA 1
ATOM 699 C C . PRO A 1 88 ? -7.094 1.699 24.848 1.00 83.56 88 PRO A C 1
ATOM 701 O O . PRO A 1 88 ? -8.266 1.305 24.957 1.00 83.56 88 PRO A O 1
ATOM 704 N N . GLY A 1 89 ? -6.325 2.028 25.891 1.00 76.81 89 GLY A N 1
ATOM 705 C CA . GLY A 1 89 ? -6.814 2.156 27.267 1.00 76.81 89 GLY A CA 1
ATOM 706 C C . GLY A 1 89 ? -7.885 3.224 27.405 1.00 76.81 89 GLY A C 1
ATOM 707 O O . GLY A 1 89 ? -7.844 4.199 26.620 1.00 76.81 89 GLY A O 1
#

Sequence (89 aa):
LDGNGNCAYITSYNREVAAHPDAKKVVVMDKTCLCTHMRNFKCWTCGQTTYRLKDTTRKNPDGSYQLLSAEHVFRDYQFSTDNQIALPG

Radius of gyration: 20.33 Å; chains: 1; bounding box: 44×27×50 Å

Organism: NCBI:txid2828733

Secondary structure (DSSP, 8-state):
--TTS--HHHHHHHHHHHH-TT-SS---SS---HHHHHHHTT-----GGGGGGGGGSPBPTTSPBPPPPHHHHHHHHHH--TT------